Protein AF-A0A2H1W2P2-F1 (afdb_monomer)

InterPro domains:
  IPR004117 Olfactory receptor, insect [PF02949] (2-72)
  IPR004117 Olfactory receptor, insect [PTHR21137] (2-79)

Secondary structure (DSSP, 8-state):
-HHHHHHHHHHHHHHHHHHHHHHTT-GGG-S-HHHHHHHHHHHHHTTS----B-SS-B-SHHHHHHHHHHHHHHHHHHHHHH-

Radius of gyration: 20.87 Å; Cα contacts (8 Å, |Δi|>4): 53; chains: 1; bounding box: 42×18×66 Å

Foldseek 3Di:
DVVQQVVQVVQQVVLVVVLVCLVPVPLVPDPDPVSVVVSVVVNVVSVPRPWDDDPPDTRHVVVVVVVVVVVVVVVVVVVVVVD

Organism: Spodoptera frugiperda (NCBI:txid7108)

Sequence (83 aa):
FFMPCYYSDLLMEKSEKFRQAIYSCGWEKQPDRRIRQIVLFMITRARIPLGITTVFYEINLDTFAEMCRQSYGILNLMNAAWE

pLDDT: mean 88.13, std 8.05, range [63.12, 96.94]

Solvent-accessible surface area (backbone atoms only — not comparable to full-atom values): 4678 Å² total; per-residue (Å²): 114,65,68,62,13,50,52,20,43,52,40,30,54,50,37,51,51,49,36,50,52,61,68,68,65,53,52,88,75,50,86,54,65,68,59,42,52,51,50,51,50,50,50,62,58,45,68,60,63,59,62,51,67,54,101,87,46,68,42,26,55,67,54,52,51,49,53,51,51,53,52,50,50,50,52,51,51,52,53,63,72,72,107

Mean predicted aligned error: 6.48 Å

Nearest PDB structures (foldseek):
  8vsu-assembly1_A  TM=7.214E-01  e=2.317E+00  Homo sapiens

Structure (mmCIF, N/CA/C/O backbone):
data_AF-A0A2H1W2P2-F1
#
_entry.id   AF-A0A2H1W2P2-F1
#
loop_
_atom_site.group_PDB
_atom_site.id
_atom_site.type_symbol
_atom_site.label_atom_id
_atom_site.label_alt_id
_atom_site.label_comp_id
_atom_site.label_asym_id
_atom_site.label_entity_id
_atom_site.label_seq_id
_atom_site.pdbx_PDB_ins_code
_atom_site.Cartn_x
_atom_site.Cartn_y
_atom_site.Cartn_z
_atom_site.occupancy
_atom_site.B_iso_or_equiv
_atom_site.auth_seq_id
_atom_site.auth_comp_id
_atom_site.auth_asym_id
_atom_site.auth_atom_id
_atom_site.pdbx_PDB_model_num
ATOM 1 N N . PHE A 1 1 ? 14.182 -2.828 -10.036 1.00 73.75 1 PHE A N 1
ATOM 2 C CA . PHE A 1 1 ? 12.985 -2.030 -9.704 1.00 73.75 1 PHE A CA 1
ATOM 3 C C . PHE A 1 1 ? 11.719 -2.859 -9.498 1.00 73.75 1 PHE A C 1
ATOM 5 O O . PHE A 1 1 ? 10.940 -2.483 -8.642 1.00 73.75 1 PHE A O 1
ATOM 12 N N . PHE A 1 2 ? 11.536 -4.010 -10.161 1.00 81.50 2 PHE A N 1
ATOM 13 C CA . PHE A 1 2 ? 10.338 -4.845 -9.966 1.00 81.50 2 PHE A CA 1
ATOM 14 C C . PHE A 1 2 ? 10.060 -5.259 -8.506 1.00 81.50 2 PHE A C 1
ATOM 16 O O . PHE A 1 2 ? 8.966 -5.023 -8.014 1.00 81.50 2 PHE A O 1
ATOM 23 N N . MET A 1 3 ? 11.046 -5.824 -7.793 1.00 86.94 3 MET A N 1
ATOM 24 C CA . MET A 1 3 ? 10.859 -6.308 -6.412 1.00 86.94 3 MET A CA 1
ATOM 25 C C . MET A 1 3 ? 10.280 -5.256 -5.443 1.00 86.94 3 MET A C 1
ATOM 27 O O . MET A 1 3 ? 9.248 -5.536 -4.838 1.00 86.94 3 MET A O 1
ATOM 31 N N . PRO A 1 4 ? 10.872 -4.055 -5.279 1.00 83.88 4 PRO A N 1
ATOM 32 C CA . PRO A 1 4 ? 10.306 -3.047 -4.382 1.00 83.88 4 PRO A CA 1
ATOM 33 C C . PRO A 1 4 ? 8.923 -2.546 -4.834 1.00 83.88 4 PRO A C 1
ATOM 35 O O . PRO A 1 4 ? 8.064 -2.358 -3.979 1.00 83.88 4 PRO A O 1
ATOM 38 N N . CYS A 1 5 ? 8.673 -2.406 -6.143 1.00 84.75 5 CYS A N 1
ATOM 39 C CA . CYS A 1 5 ? 7.350 -2.064 -6.687 1.00 84.75 5 CYS A CA 1
ATOM 40 C C . CYS A 1 5 ? 6.292 -3.116 -6.336 1.00 84.75 5 CYS A C 1
ATOM 42 O O . CYS A 1 5 ? 5.228 -2.773 -5.832 1.00 84.75 5 CYS A O 1
ATOM 44 N N . TYR A 1 6 ? 6.619 -4.396 -6.519 1.00 88.81 6 TYR A N 1
ATOM 45 C CA . TYR A 1 6 ? 5.731 -5.509 -6.197 1.00 88.81 6 TYR A CA 1
ATOM 46 C C . TYR A 1 6 ? 5.393 -5.571 -4.702 1.00 88.81 6 TYR A C 1
ATOM 48 O O . TYR A 1 6 ? 4.229 -5.706 -4.331 1.00 88.81 6 TYR A O 1
ATOM 56 N N . TYR A 1 7 ? 6.398 -5.458 -3.825 1.00 88.81 7 TYR A N 1
ATOM 57 C CA . TYR A 1 7 ? 6.160 -5.510 -2.381 1.00 88.81 7 TYR A CA 1
ATOM 58 C C . TYR A 1 7 ? 5.4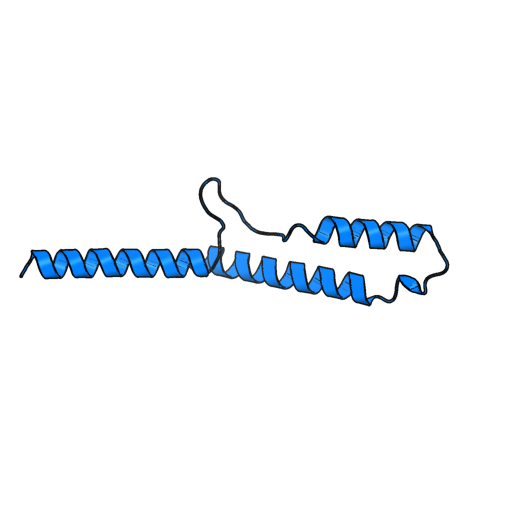15 -4.286 -1.855 1.00 88.81 7 TYR A C 1
ATOM 60 O O . TYR A 1 7 ? 4.631 -4.428 -0.920 1.00 88.81 7 TYR A O 1
ATOM 68 N N . SER A 1 8 ? 5.640 -3.108 -2.436 1.00 87.25 8 SER A N 1
ATOM 69 C CA . SER A 1 8 ? 4.903 -1.899 -2.069 1.00 87.25 8 SER A CA 1
ATOM 70 C C . SER A 1 8 ? 3.423 -2.011 -2.444 1.00 87.25 8 SER A C 1
ATOM 72 O O . SER A 1 8 ? 2.562 -1.767 -1.600 1.00 87.25 8 SER A O 1
ATOM 74 N N . ASP A 1 9 ? 3.109 -2.509 -3.643 1.00 88.38 9 ASP A N 1
ATOM 75 C CA . ASP A 1 9 ? 1.717 -2.764 -4.037 1.00 88.38 9 ASP A CA 1
ATOM 76 C C . ASP A 1 9 ? 1.055 -3.834 -3.180 1.00 88.38 9 ASP A C 1
ATOM 78 O O . ASP A 1 9 ? -0.076 -3.661 -2.723 1.00 88.38 9 ASP A O 1
ATOM 82 N N . LEU A 1 10 ? 1.773 -4.925 -2.900 1.00 90.31 10 LEU A N 1
ATOM 83 C CA . LEU A 1 10 ? 1.281 -5.959 -2.000 1.00 90.31 10 LEU A CA 1
ATOM 84 C C . LEU A 1 10 ? 1.008 -5.384 -0.604 1.00 90.31 10 LEU A C 1
ATOM 86 O O . LEU A 1 10 ? -0.003 -5.716 0.013 1.00 90.31 10 LEU A O 1
ATOM 90 N N . LEU A 1 11 ? 1.883 -4.516 -0.094 1.00 89.62 11 LEU A N 1
ATOM 91 C CA . LEU A 1 11 ? 1.690 -3.855 1.194 1.00 89.62 11 LEU A CA 1
ATOM 92 C C . LEU A 1 11 ? 0.443 -2.962 1.178 1.00 89.62 11 LEU A C 1
ATOM 94 O O . LEU A 1 11 ? -0.360 -3.026 2.112 1.00 89.62 11 LEU A O 1
ATOM 98 N N . MET A 1 12 ? 0.241 -2.201 0.103 1.00 88.62 12 MET A N 1
ATOM 99 C CA . MET A 1 12 ? -0.927 -1.343 -0.074 1.00 88.62 12 MET A CA 1
ATOM 100 C C . MET A 1 12 ? -2.226 -2.163 -0.127 1.00 88.62 12 MET A C 1
ATOM 102 O O . MET A 1 12 ? -3.184 -1.864 0.591 1.00 88.62 12 MET A O 1
ATOM 106 N N . GLU A 1 13 ? -2.230 -3.270 -0.872 1.00 90.38 13 GLU A N 1
ATOM 107 C CA . GLU A 1 13 ? -3.354 -4.209 -0.944 1.00 90.38 13 GLU A CA 1
ATOM 108 C C . GLU A 1 13 ? -3.677 -4.821 0.432 1.00 90.38 13 GLU A C 1
ATOM 110 O O . GLU A 1 13 ? -4.838 -4.907 0.846 1.00 90.38 13 GLU A O 1
ATOM 115 N N . LYS A 1 14 ? -2.651 -5.245 1.181 1.00 91.25 14 LYS A N 1
ATOM 116 C CA . LYS A 1 14 ? -2.827 -5.812 2.527 1.00 91.25 14 LYS A CA 1
ATOM 117 C C . LYS A 1 14 ? -3.312 -4.768 3.531 1.00 91.25 14 LYS A C 1
ATOM 119 O O . LYS A 1 14 ? -4.153 -5.102 4.366 1.00 91.25 14 LYS A O 1
ATOM 124 N N . SER A 1 15 ? -2.839 -3.526 3.435 1.00 89.94 15 SER A N 1
ATOM 125 C CA . SER A 1 15 ? -3.303 -2.402 4.257 1.00 89.94 15 SER A CA 1
ATOM 126 C C . SER A 1 15 ? -4.800 -2.160 4.065 1.00 89.94 15 SER A C 1
ATOM 128 O O . SER A 1 15 ? -5.539 -2.005 5.038 1.00 89.94 15 SER A O 1
ATOM 130 N N . GLU A 1 16 ? -5.274 -2.194 2.820 1.00 90.62 16 GLU A N 1
ATOM 131 C CA . GLU A 1 16 ? -6.692 -2.014 2.512 1.00 90.62 16 GLU A CA 1
ATOM 132 C C . GLU A 1 16 ? -7.543 -3.181 3.036 1.00 90.62 16 GLU A C 1
ATOM 134 O O . GLU A 1 16 ? -8.571 -2.970 3.683 1.00 90.62 16 GLU A O 1
ATOM 139 N N . LYS A 1 17 ? -7.072 -4.424 2.871 1.00 92.69 17 LYS A N 1
ATOM 140 C CA . LYS A 1 17 ? -7.725 -5.609 3.457 1.00 92.69 17 LYS A CA 1
ATOM 141 C C . LYS A 1 17 ? -7.807 -5.530 4.983 1.00 92.69 17 LYS A C 1
ATOM 143 O O . LYS A 1 17 ? -8.837 -5.870 5.560 1.00 92.69 17 LYS A O 1
ATOM 148 N N . PHE A 1 18 ? -6.751 -5.055 5.642 1.00 91.81 18 PHE A N 1
ATOM 149 C CA . PHE A 1 18 ? -6.739 -4.842 7.089 1.00 91.81 18 PHE A CA 1
ATOM 150 C C . PHE A 1 18 ? -7.779 -3.801 7.521 1.00 91.81 18 PHE A C 1
ATOM 152 O O . PHE A 1 18 ? -8.551 -4.047 8.449 1.00 91.81 18 PHE A O 1
ATOM 159 N N . ARG A 1 19 ? -7.866 -2.671 6.809 1.00 90.88 19 ARG A N 1
ATOM 160 C CA . ARG A 1 19 ? -8.879 -1.635 7.055 1.00 90.88 19 ARG A CA 1
ATOM 161 C C . ARG A 1 19 ? -10.300 -2.195 6.938 1.00 90.88 19 ARG A C 1
ATOM 163 O O . ARG A 1 19 ? -11.135 -1.927 7.803 1.00 90.88 19 ARG A O 1
ATOM 170 N N . GLN A 1 20 ? -10.567 -2.978 5.893 1.00 93.25 20 GLN A N 1
ATOM 171 C CA . GLN A 1 20 ? -11.863 -3.629 5.688 1.00 93.25 20 GLN A CA 1
ATOM 172 C C . GLN A 1 20 ? -12.180 -4.618 6.813 1.00 93.25 20 GLN A C 1
ATOM 174 O O . GLN A 1 20 ? -13.279 -4.572 7.356 1.00 93.25 20 G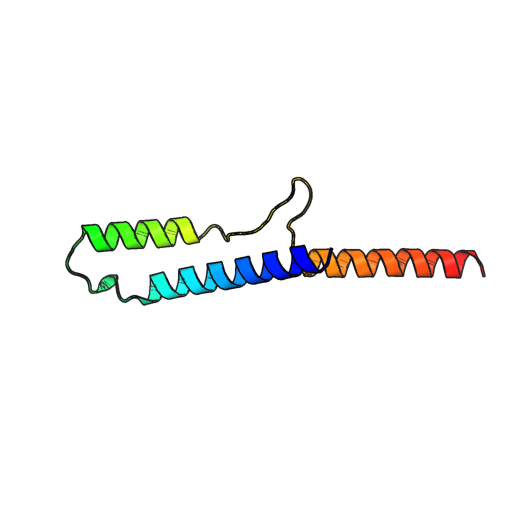LN A O 1
ATOM 179 N N . ALA A 1 21 ? -11.205 -5.434 7.224 1.00 93.69 21 ALA A N 1
ATOM 180 C CA . ALA A 1 21 ? -11.368 -6.398 8.310 1.00 93.69 21 ALA A CA 1
ATOM 181 C C . ALA A 1 21 ? -11.706 -5.726 9.653 1.00 93.69 21 ALA A C 1
ATOM 183 O O . ALA A 1 21 ? -12.594 -6.199 10.366 1.00 93.69 21 ALA A O 1
ATOM 184 N N . ILE A 1 22 ? -11.045 -4.607 9.985 1.00 93.06 22 ILE A N 1
ATOM 185 C CA . ILE A 1 22 ? -11.373 -3.821 11.185 1.00 93.06 22 ILE A CA 1
ATOM 186 C C . ILE A 1 22 ? -12.791 -3.259 11.082 1.00 93.06 22 ILE A C 1
ATOM 188 O O . ILE A 1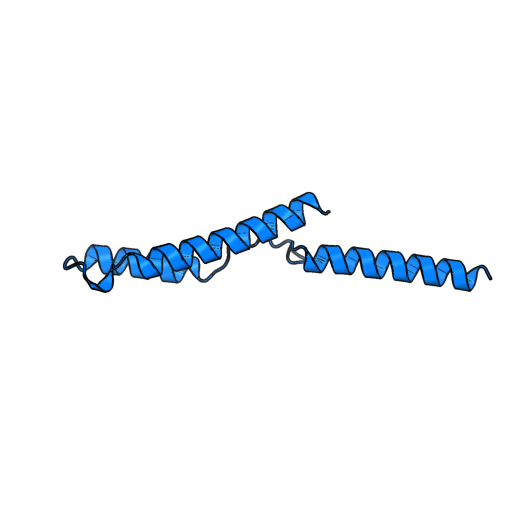 22 ? -13.546 -3.332 12.046 1.00 93.06 22 ILE A O 1
ATOM 192 N N . TYR A 1 23 ? -13.168 -2.702 9.930 1.00 91.62 23 TYR A N 1
ATOM 193 C CA . TYR A 1 23 ? -14.515 -2.165 9.747 1.00 91.62 23 TYR A CA 1
ATOM 194 C C . TYR A 1 23 ? -15.586 -3.257 9.909 1.00 91.62 23 TYR 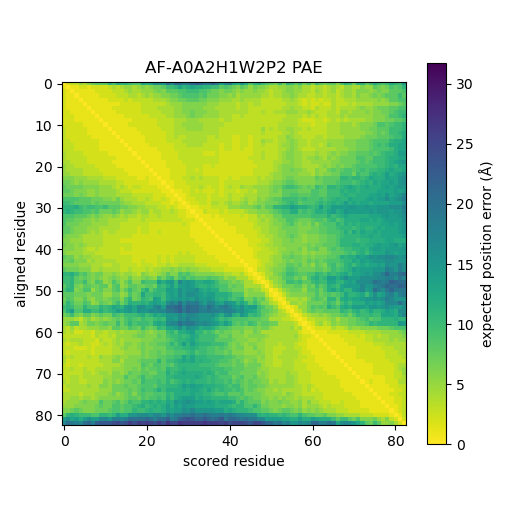A C 1
ATOM 196 O O . TYR A 1 23 ? -16.593 -3.034 10.571 1.00 91.62 23 TYR A O 1
ATOM 204 N N . SER A 1 24 ? -15.340 -4.461 9.386 1.00 94.06 24 SER A N 1
ATOM 205 C CA . SER A 1 24 ? -16.276 -5.589 9.440 1.00 94.06 24 SER A CA 1
ATOM 206 C C . SER A 1 24 ? -16.273 -6.380 10.754 1.00 94.06 24 SER A C 1
ATOM 208 O O . SER A 1 24 ? -16.961 -7.394 10.845 1.00 94.06 24 SER A O 1
ATOM 210 N N . CYS A 1 25 ? -15.515 -5.976 11.780 1.00 91.88 25 CYS A N 1
ATOM 211 C CA . CYS A 1 25 ? -15.378 -6.768 13.011 1.00 91.88 25 CYS A CA 1
ATOM 212 C C . CYS A 1 25 ? -16.604 -6.709 13.946 1.00 91.88 25 CYS A C 1
ATOM 214 O O . CYS A 1 25 ? -16.599 -7.326 15.011 1.00 91.88 25 CYS A O 1
ATOM 216 N N . GLY A 1 26 ? -17.663 -5.984 13.563 1.00 93.31 26 GLY A N 1
ATOM 217 C CA . GLY A 1 26 ? -18.903 -5.873 14.338 1.00 93.31 26 GLY A CA 1
ATOM 218 C C . GLY A 1 26 ? -18.780 -4.982 15.575 1.00 93.31 26 GLY A C 1
ATOM 219 O O . GLY A 1 26 ? -19.549 -5.132 16.530 1.00 93.31 26 GLY A O 1
ATOM 220 N N . TRP A 1 27 ? -17.814 -4.060 15.575 1.00 92.75 27 TRP A N 1
ATOM 221 C CA . TRP A 1 27 ? -17.554 -3.123 16.669 1.00 92.75 27 TRP A CA 1
ATOM 222 C C . TRP A 1 27 ? -18.776 -2.264 17.028 1.00 92.75 27 TRP A C 1
ATOM 224 O O . TRP A 1 27 ? -18.894 -1.819 18.171 1.00 92.75 27 TRP A O 1
ATOM 234 N N . GLU A 1 28 ? -19.722 -2.076 16.104 1.00 89.44 28 GLU A N 1
ATOM 235 C CA . GLU A 1 28 ? -20.962 -1.328 16.328 1.00 89.44 28 GLU A CA 1
ATOM 236 C C . GLU A 1 28 ? -21.843 -1.979 17.402 1.00 89.44 28 GLU A C 1
ATOM 238 O O . GLU A 1 28 ? -22.560 -1.289 18.130 1.00 89.44 28 GLU A O 1
ATOM 243 N N . LYS A 1 29 ? -21.770 -3.309 17.533 1.00 93.56 29 LYS A N 1
ATOM 244 C CA . LYS A 1 29 ? -22.564 -4.092 18.492 1.00 93.56 29 LYS A CA 1
ATOM 245 C C . LYS A 1 29 ? -21.920 -4.169 19.876 1.00 93.56 29 LYS A C 1
ATOM 247 O O . LYS A 1 29 ? -22.575 -4.588 20.825 1.00 93.56 29 LYS A O 1
ATOM 252 N N . GLN A 1 30 ? -20.664 -3.744 20.021 1.00 93.19 30 GLN A N 1
ATOM 253 C CA . GLN A 1 30 ? -19.939 -3.857 21.285 1.00 93.19 30 GLN A CA 1
ATOM 254 C C . GLN A 1 30 ? -20.476 -2.854 22.317 1.00 93.19 30 GLN A C 1
ATOM 256 O O . GLN A 1 30 ? -20.509 -1.674 21.992 1.00 93.19 30 GLN A O 1
ATOM 261 N N . PRO A 1 31 ? -20.879 -3.225 23.544 1.00 91.94 31 PRO A N 1
ATOM 262 C CA . PRO A 1 31 ? -21.459 -2.272 24.491 1.00 91.94 31 PRO A CA 1
ATOM 263 C C . PRO A 1 31 ? -20.413 -1.355 25.146 1.00 91.94 31 PRO A C 1
ATOM 265 O O . PRO A 1 31 ? -20.748 -0.257 25.586 1.00 91.94 31 PRO A O 1
ATOM 268 N N . ASP A 1 32 ? -19.139 -1.758 25.173 1.00 96.00 32 ASP A N 1
ATOM 269 C CA . ASP A 1 32 ? -18.057 -0.939 25.721 1.00 96.00 32 ASP A CA 1
ATOM 270 C C . ASP A 1 32 ? -17.667 0.208 24.770 1.00 96.00 32 ASP A C 1
ATOM 272 O O . ASP A 1 32 ? -17.124 0.012 23.675 1.00 96.00 32 ASP A O 1
ATOM 276 N N . ARG A 1 33 ? -17.891 1.442 25.233 1.00 94.00 33 ARG A N 1
ATOM 277 C CA . ARG A 1 33 ? -17.519 2.675 24.532 1.00 94.00 33 ARG A CA 1
ATOM 278 C C . ARG A 1 33 ? -16.015 2.786 24.271 1.00 94.00 33 ARG A C 1
ATOM 280 O O . ARG A 1 33 ? -15.639 3.342 23.240 1.00 94.00 33 ARG A O 1
ATOM 287 N N . ARG A 1 34 ? -15.157 2.281 25.162 1.00 95.06 34 ARG A N 1
ATOM 288 C CA . ARG A 1 34 ? -13.696 2.334 24.990 1.00 95.06 34 ARG A CA 1
ATOM 289 C C . ARG A 1 34 ? -13.268 1.517 23.780 1.00 95.06 34 ARG A C 1
ATOM 291 O O . ARG A 1 34 ? -12.494 1.999 22.961 1.00 95.06 34 ARG A O 1
ATOM 298 N N . ILE A 1 35 ? -13.840 0.326 23.617 1.00 93.19 35 ILE A N 1
ATOM 299 C CA . ILE A 1 35 ? -13.546 -0.548 22.476 1.00 9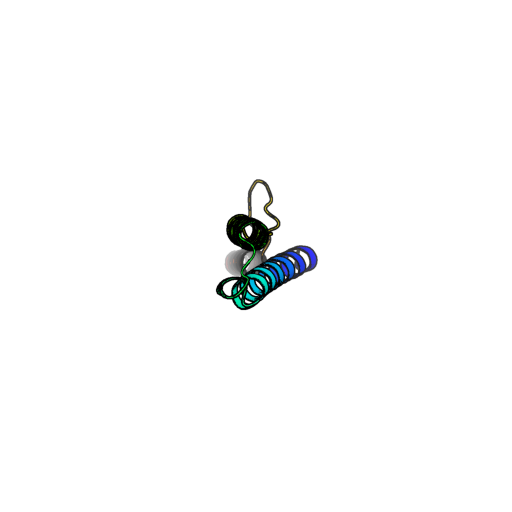3.19 35 ILE A CA 1
ATOM 300 C C . ILE A 1 35 ? -13.994 0.112 21.169 1.00 93.19 35 ILE A C 1
ATOM 302 O O . ILE A 1 35 ? -13.215 0.165 20.220 1.00 93.19 35 ILE A O 1
ATOM 306 N N . ARG A 1 36 ? -15.193 0.712 21.135 1.00 94.25 36 ARG A N 1
ATOM 307 C CA . ARG A 1 36 ? -15.652 1.475 19.959 1.00 94.25 36 ARG A CA 1
ATOM 308 C C . ARG A 1 36 ? -14.702 2.618 19.603 1.00 94.25 36 ARG A C 1
ATOM 310 O O . ARG A 1 36 ? -14.390 2.799 18.434 1.00 94.25 36 ARG A O 1
ATOM 317 N N . GLN A 1 37 ? -14.221 3.373 20.594 1.00 94.81 37 GLN A N 1
ATOM 318 C CA . GLN A 1 37 ? -13.270 4.469 20.372 1.00 94.81 37 GLN A CA 1
ATOM 319 C C . GLN A 1 37 ? -11.929 3.974 19.818 1.00 94.81 37 GLN A C 1
ATOM 321 O O . GLN A 1 37 ? -11.390 4.591 18.901 1.00 94.81 37 GLN A O 1
ATOM 326 N N . ILE A 1 38 ? -11.415 2.854 20.332 1.00 94.81 38 ILE A N 1
ATOM 327 C CA . ILE A 1 38 ? -10.175 2.236 19.844 1.00 94.81 38 ILE A CA 1
ATOM 328 C C . ILE A 1 38 ? -10.335 1.800 18.386 1.00 94.81 38 ILE A C 1
ATOM 330 O O . ILE A 1 38 ? -9.491 2.130 17.555 1.00 94.81 38 ILE A O 1
ATOM 334 N N . VAL A 1 39 ? -11.431 1.115 18.051 1.00 94.19 39 VAL A N 1
ATOM 335 C CA . VAL A 1 39 ? -11.692 0.672 16.675 1.00 94.19 39 VAL A CA 1
ATOM 336 C C . VAL A 1 39 ? -11.859 1.866 15.733 1.00 94.19 39 VAL A C 1
ATOM 338 O O . VAL A 1 39 ? -11.265 1.888 14.657 1.00 94.19 39 VAL A O 1
ATOM 341 N N . LEU A 1 40 ? -12.579 2.909 16.154 1.00 92.31 40 LEU A N 1
ATOM 342 C CA . LEU A 1 40 ? -12.737 4.134 15.369 1.00 92.31 40 LEU A CA 1
ATOM 343 C C . LEU A 1 40 ? -11.386 4.819 15.106 1.00 92.31 40 LEU A C 1
ATOM 345 O O . LEU A 1 40 ? -11.118 5.274 13.992 1.00 92.31 40 LEU A O 1
ATOM 349 N N . PHE A 1 41 ? -10.513 4.855 16.116 1.00 93.81 41 PHE A N 1
ATOM 350 C CA . PHE A 1 41 ? -9.150 5.357 15.981 1.00 93.81 41 PHE A CA 1
ATOM 351 C C . PHE A 1 41 ? -8.334 4.511 14.993 1.00 93.81 41 PHE A C 1
ATOM 353 O O . PHE A 1 41 ? -7.703 5.071 14.097 1.00 93.81 41 PHE A O 1
ATOM 360 N N . MET A 1 42 ? -8.392 3.180 15.100 1.00 92.56 42 MET A N 1
ATOM 361 C CA . MET A 1 42 ? -7.711 2.258 14.182 1.00 92.56 42 MET A CA 1
ATOM 362 C C . MET A 1 42 ? -8.172 2.448 12.732 1.00 92.56 42 MET A C 1
ATOM 364 O O . MET A 1 42 ? -7.331 2.609 11.852 1.00 92.56 42 MET A O 1
ATOM 368 N N . ILE A 1 43 ? -9.486 2.514 12.481 1.00 90.81 43 ILE A N 1
ATOM 369 C CA . ILE A 1 43 ? -10.048 2.754 11.140 1.00 90.81 43 ILE A CA 1
ATOM 370 C C . ILE A 1 43 ? -9.582 4.105 10.595 1.00 90.81 43 ILE A C 1
ATOM 372 O O . ILE A 1 43 ? -9.217 4.203 9.427 1.00 90.81 43 ILE A O 1
ATOM 376 N N . THR A 1 44 ? -9.576 5.146 11.433 1.00 90.06 44 THR A N 1
ATOM 377 C CA . THR A 1 44 ? -9.148 6.495 11.033 1.00 90.06 44 THR A CA 1
ATOM 378 C C . THR A 1 44 ? -7.673 6.518 10.637 1.00 90.06 44 THR A C 1
ATOM 380 O O . THR A 1 44 ? -7.319 7.149 9.645 1.00 90.06 44 THR A O 1
ATOM 383 N N . ARG A 1 45 ? -6.814 5.801 11.369 1.00 87.94 45 ARG A N 1
ATOM 384 C CA . ARG A 1 45 ? -5.383 5.676 11.053 1.00 87.94 45 ARG A CA 1
ATOM 385 C C . ARG A 1 45 ? -5.130 4.838 9.803 1.00 87.94 45 ARG A C 1
ATOM 387 O O . ARG A 1 45 ? -4.312 5.229 8.980 1.00 87.94 45 ARG A O 1
ATOM 394 N N . ALA A 1 46 ? -5.876 3.752 9.627 1.00 86.06 46 ALA A N 1
ATOM 395 C CA . ALA A 1 46 ? -5.771 2.864 8.472 1.00 86.06 46 ALA A CA 1
ATOM 396 C C . ALA A 1 46 ? -6.295 3.477 7.154 1.00 86.06 46 ALA A C 1
ATOM 398 O O . ALA A 1 46 ? -6.261 2.812 6.124 1.00 86.06 46 ALA A O 1
ATOM 399 N N . ARG A 1 47 ? -6.790 4.728 7.162 1.00 78.25 47 ARG A N 1
ATOM 400 C CA . ARG A 1 47 ? -7.140 5.476 5.938 1.00 78.25 47 ARG A CA 1
ATOM 401 C C . ARG A 1 47 ? -5.928 5.915 5.130 1.00 78.25 47 ARG A C 1
ATOM 403 O O . ARG A 1 47 ? -6.080 6.163 3.942 1.00 78.25 47 ARG A O 1
ATOM 410 N N . ILE A 1 48 ? -4.774 6.073 5.772 1.00 77.56 48 ILE A N 1
ATOM 411 C CA . ILE A 1 48 ? -3.530 6.370 5.070 1.00 77.56 48 ILE A CA 1
ATOM 412 C C . ILE A 1 48 ? -2.971 5.008 4.654 1.00 77.56 48 ILE A C 1
ATOM 414 O O . ILE A 1 48 ? -2.544 4.262 5.542 1.00 77.56 48 ILE A O 1
ATOM 418 N N . PRO A 1 49 ? -3.044 4.630 3.364 1.00 68.88 49 PRO A N 1
ATOM 419 C CA . PRO A 1 49 ? -2.470 3.373 2.918 1.00 68.88 49 PRO A CA 1
ATOM 420 C C . PRO A 1 49 ? -0.987 3.346 3.283 1.00 68.88 49 PRO A C 1
ATOM 422 O O . PRO A 1 49 ? -0.280 4.348 3.152 1.00 68.88 49 PRO A O 1
ATOM 425 N N . LEU A 1 50 ? -0.523 2.197 3.770 1.00 72.25 50 LEU A N 1
ATOM 426 C CA . LEU A 1 50 ? 0.895 1.950 4.008 1.00 72.25 50 LEU A CA 1
ATOM 427 C C . LEU A 1 50 ? 1.599 1.805 2.650 1.00 72.25 50 LEU A C 1
ATOM 429 O O . LEU A 1 50 ? 1.852 0.697 2.191 1.00 72.25 50 LEU A O 1
ATOM 433 N N . GLY A 1 51 ? 1.846 2.930 1.985 1.00 68.62 51 GLY A N 1
ATOM 434 C CA . GLY A 1 51 ? 2.597 3.004 0.736 1.00 68.62 51 GLY A CA 1
ATOM 435 C C . GLY A 1 51 ? 4.067 3.306 1.004 1.00 68.62 51 GLY A C 1
ATOM 436 O O . GLY A 1 51 ? 4.395 4.128 1.864 1.00 68.62 51 GLY A O 1
ATOM 437 N N . ILE A 1 52 ? 4.966 2.655 0.263 1.00 74.75 52 ILE A N 1
ATOM 438 C CA . ILE A 1 52 ? 6.375 3.047 0.250 1.00 74.75 52 ILE A CA 1
ATOM 439 C C . ILE A 1 52 ? 6.511 4.197 -0.749 1.00 74.75 52 ILE A C 1
ATOM 441 O O . ILE A 1 52 ? 6.523 3.995 -1.963 1.00 74.75 52 ILE A O 1
ATOM 445 N N . THR A 1 53 ? 6.614 5.419 -0.242 1.00 72.38 53 THR A N 1
ATOM 446 C CA . THR A 1 53 ? 6.905 6.603 -1.054 1.00 72.38 53 THR A CA 1
ATOM 447 C C . THR A 1 53 ? 8.392 6.931 -0.975 1.00 72.38 53 THR A C 1
ATOM 449 O O . THR A 1 53 ? 8.989 6.956 0.102 1.00 72.38 53 THR A O 1
ATOM 452 N N . THR A 1 54 ? 9.021 7.166 -2.127 1.00 75.25 54 THR A N 1
ATOM 453 C CA . THR A 1 54 ? 10.308 7.871 -2.180 1.00 75.25 54 THR A CA 1
ATOM 454 C C . THR A 1 54 ? 10.059 9.363 -2.408 1.00 75.25 54 THR A C 1
ATOM 456 O O . THR A 1 54 ? 8.942 9.771 -2.715 1.00 75.25 54 THR A O 1
ATOM 459 N N . VAL A 1 55 ? 11.094 10.196 -2.268 1.00 72.81 55 VAL A N 1
ATOM 460 C CA . VAL A 1 55 ? 11.002 11.668 -2.388 1.00 72.81 55 VAL A CA 1
ATOM 461 C C . VAL A 1 55 ? 10.398 12.109 -3.729 1.00 72.81 55 VAL A C 1
ATOM 463 O O . VAL A 1 55 ? 9.757 13.152 -3.799 1.00 72.81 55 VAL A O 1
ATOM 466 N N . PHE A 1 56 ? 10.586 11.313 -4.783 1.00 69.44 56 PHE A N 1
ATOM 467 C CA . PHE A 1 56 ? 10.216 11.678 -6.151 1.00 69.44 56 PHE A CA 1
ATOM 46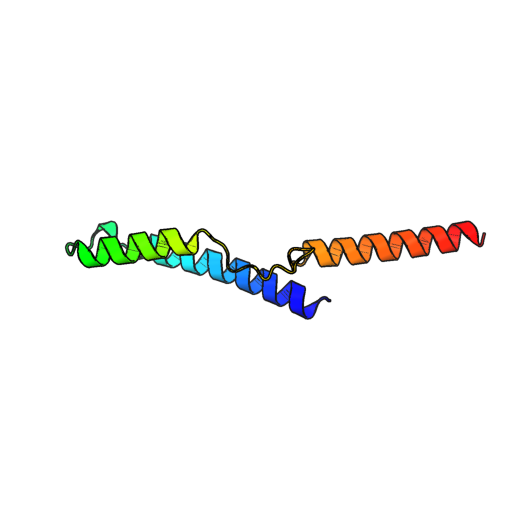8 C C . PHE A 1 56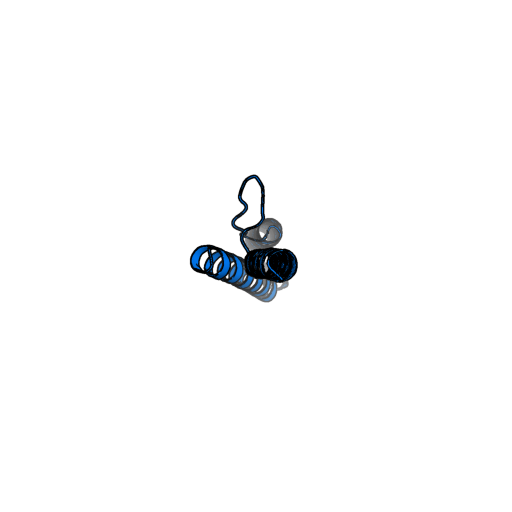 ? 9.071 10.850 -6.746 1.00 69.44 56 PHE A C 1
ATOM 470 O O . PHE A 1 56 ? 8.453 11.300 -7.704 1.00 69.44 56 PHE A O 1
ATOM 477 N N . TYR A 1 57 ? 8.792 9.659 -6.210 1.00 71.12 57 TYR A N 1
ATOM 478 C CA . TYR A 1 57 ? 7.853 8.704 -6.801 1.00 71.12 57 TYR A CA 1
ATOM 479 C C . TYR A 1 57 ? 7.191 7.836 -5.733 1.00 71.12 57 TYR A C 1
ATOM 481 O O . TYR A 1 57 ? 7.803 7.462 -4.730 1.00 71.12 57 TYR A O 1
ATOM 489 N N . GLU A 1 58 ? 5.941 7.467 -5.978 1.00 75.75 58 GLU A N 1
ATOM 490 C CA . GLU A 1 58 ? 5.304 6.376 -5.256 1.00 75.75 58 GLU A CA 1
ATOM 491 C C . GLU A 1 58 ? 5.819 5.053 -5.831 1.00 75.75 58 GLU A C 1
ATOM 493 O O . GLU A 1 58 ? 5.844 4.858 -7.046 1.00 75.75 58 GLU A O 1
ATOM 498 N N . ILE A 1 59 ? 6.312 4.156 -4.979 1.00 80.44 59 ILE A N 1
ATOM 499 C CA . ILE A 1 59 ? 6.830 2.873 -5.449 1.00 80.44 59 ILE A CA 1
ATOM 500 C C . ILE A 1 59 ? 5.623 1.957 -5.665 1.00 80.44 59 ILE A C 1
ATOM 502 O O . ILE A 1 59 ? 5.065 1.448 -4.703 1.00 80.44 59 ILE A O 1
ATOM 506 N N . ASN A 1 60 ? 5.210 1.761 -6.915 1.00 82.38 60 ASN A N 1
ATOM 507 C CA . ASN A 1 60 ? 4.132 0.848 -7.315 1.00 82.38 60 ASN A CA 1
ATOM 508 C C . ASN A 1 60 ? 4.440 0.203 -8.683 1.00 82.38 60 ASN A C 1
ATOM 510 O O . ASN A 1 60 ? 5.396 0.595 -9.369 1.00 82.38 60 ASN A O 1
ATOM 514 N N . LEU A 1 61 ? 3.683 -0.825 -9.075 1.00 86.44 61 LEU A N 1
ATOM 515 C CA . LEU A 1 61 ? 3.831 -1.515 -10.363 1.00 86.44 61 LEU A CA 1
ATOM 516 C C . LEU A 1 61 ? 3.500 -0.600 -11.540 1.00 86.44 61 LEU A C 1
ATOM 518 O O . LEU A 1 61 ? 4.108 -0.761 -12.597 1.00 86.44 61 LEU A O 1
ATOM 522 N N . ASP A 1 62 ? 2.619 0.384 -11.363 1.00 87.00 62 ASP A N 1
ATOM 523 C CA . ASP A 1 62 ? 2.315 1.378 -12.396 1.00 87.00 62 ASP A CA 1
ATOM 524 C C . ASP A 1 62 ? 3.556 2.202 -12.766 1.00 87.00 62 ASP A C 1
ATOM 526 O O . ASP A 1 62 ? 3.869 2.375 -13.946 1.00 87.00 62 ASP A O 1
ATOM 530 N N . THR A 1 63 ? 4.332 2.625 -11.767 1.00 86.44 63 THR A N 1
ATOM 531 C CA . THR A 1 63 ? 5.605 3.335 -11.958 1.00 86.44 63 THR A CA 1
ATOM 532 C C . THR A 1 63 ? 6.640 2.442 -12.639 1.00 86.44 63 THR A C 1
ATOM 534 O O . THR A 1 63 ? 7.390 2.896 -13.505 1.00 86.44 63 THR 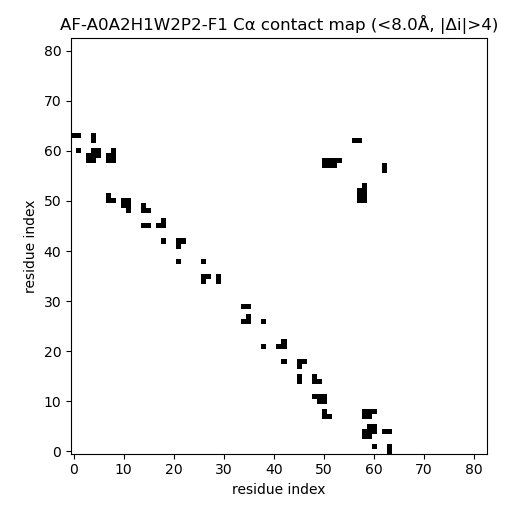A O 1
ATOM 537 N N . PHE A 1 64 ? 6.668 1.148 -12.308 1.00 88.06 64 PHE A N 1
ATOM 538 C CA . PHE A 1 64 ? 7.529 0.194 -13.008 1.00 88.06 64 PHE A CA 1
ATOM 539 C C . PHE A 1 64 ? 7.113 0.010 -14.476 1.00 88.06 64 PHE A C 1
ATOM 541 O O . PHE A 1 64 ? 7.968 0.026 -15.363 1.00 88.06 64 PHE A O 1
ATOM 548 N N . ALA A 1 65 ? 5.814 -0.118 -14.752 1.00 90.38 65 ALA A N 1
ATOM 549 C CA . ALA A 1 65 ? 5.293 -0.236 -16.109 1.00 90.38 65 ALA A CA 1
ATOM 550 C C . ALA A 1 65 ? 5.618 1.011 -16.945 1.00 90.38 65 ALA A C 1
ATOM 552 O O . ALA A 1 65 ? 6.013 0.893 -18.106 1.00 90.38 65 ALA A O 1
ATOM 553 N N . GLU A 1 66 ? 5.517 2.198 -16.346 1.00 91.12 66 GLU A N 1
ATOM 554 C CA . GLU A 1 66 ? 5.899 3.454 -16.987 1.00 91.12 66 GLU A CA 1
ATOM 555 C C . GLU A 1 66 ? 7.394 3.507 -17.316 1.00 91.12 66 GLU A C 1
ATOM 557 O O . GLU A 1 66 ? 7.767 3.830 -18.444 1.00 91.12 66 GLU A O 1
ATOM 562 N N . MET A 1 67 ? 8.254 3.082 -16.387 1.00 90.44 67 MET A N 1
ATOM 563 C CA . MET A 1 67 ? 9.694 2.966 -16.634 1.00 90.44 67 MET A CA 1
ATOM 564 C C . MET A 1 67 ? 9.994 2.048 -17.833 1.00 90.44 67 MET A C 1
ATOM 566 O O . MET A 1 67 ? 10.843 2.369 -18.672 1.00 90.44 67 MET A O 1
ATOM 570 N N . CYS A 1 68 ? 9.288 0.919 -17.956 1.00 92.94 68 CYS A N 1
ATOM 571 C CA . CYS A 1 68 ? 9.432 0.015 -19.098 1.00 92.94 68 CYS A CA 1
ATOM 572 C C . CYS A 1 68 ? 8.975 0.663 -20.414 1.00 92.94 68 CYS A C 1
ATOM 574 O O . CYS A 1 68 ? 9.680 0.547 -21.419 1.00 92.94 68 CYS A O 1
ATOM 576 N N . ARG A 1 69 ? 7.840 1.378 -20.415 1.00 95.00 69 ARG A N 1
ATOM 577 C CA . ARG A 1 69 ? 7.337 2.101 -21.598 1.00 95.00 69 ARG A CA 1
ATOM 578 C C . ARG A 1 69 ? 8.327 3.152 -22.086 1.00 95.00 69 ARG A C 1
ATOM 580 O O . ARG A 1 69 ? 8.619 3.200 -23.278 1.00 95.00 69 ARG A O 1
ATOM 587 N N . GLN A 1 70 ? 8.882 3.947 -21.175 1.00 94.31 70 GLN A N 1
ATOM 588 C CA . GLN A 1 70 ? 9.876 4.969 -21.508 1.00 94.31 70 GLN A CA 1
ATOM 589 C C . GLN A 1 70 ? 11.158 4.352 -22.070 1.00 94.31 70 GLN A C 1
ATOM 591 O O . GLN A 1 70 ? 11.665 4.808 -23.092 1.00 94.31 70 GLN A O 1
ATOM 596 N N . SER A 1 71 ? 11.639 3.267 -21.457 1.00 94.62 71 SER A N 1
ATOM 597 C CA . SER A 1 71 ? 12.820 2.539 -21.940 1.00 94.62 71 SER A CA 1
ATOM 598 C C . SER A 1 71 ? 12.620 2.027 -23.371 1.00 94.62 71 SER A C 1
ATOM 600 O O . SER A 1 71 ? 13.502 2.177 -24.215 1.00 94.62 71 SER A O 1
ATOM 602 N N . TYR A 1 72 ? 11.438 1.475 -23.667 1.00 95.44 72 TYR A N 1
ATOM 603 C CA . TYR A 1 72 ? 11.092 1.015 -25.012 1.00 95.44 72 TYR A CA 1
ATOM 604 C C . TYR A 1 72 ? 10.939 2.175 -26.007 1.00 95.44 72 TYR A C 1
ATOM 606 O O . TYR A 1 72 ? 11.381 2.073 -27.148 1.00 95.44 72 TYR A O 1
ATOM 614 N N . GLY A 1 73 ? 10.365 3.302 -25.576 1.00 96.50 73 GLY A N 1
ATOM 615 C CA . GLY A 1 73 ? 10.272 4.516 -26.388 1.00 96.50 73 GLY A CA 1
ATOM 616 C C . GLY A 1 73 ? 11.644 5.049 -26.809 1.00 96.50 73 GLY A C 1
ATOM 617 O O . GLY A 1 73 ? 11.841 5.359 -27.982 1.00 96.50 73 GLY A O 1
ATOM 618 N N . ILE A 1 74 ? 12.607 5.086 -25.881 1.00 96.25 74 ILE A N 1
ATOM 619 C CA . ILE A 1 74 ? 13.995 5.480 -26.172 1.00 96.25 74 ILE A CA 1
ATOM 620 C C . ILE A 1 74 ? 14.637 4.498 -27.155 1.00 96.25 74 ILE A C 1
ATOM 622 O O . ILE A 1 74 ? 15.249 4.933 -28.127 1.00 96.25 74 ILE A O 1
ATOM 626 N N . LEU A 1 75 ? 14.467 3.189 -26.942 1.00 95.56 75 LEU A N 1
ATOM 627 C CA . LEU A 1 75 ? 14.995 2.167 -27.849 1.00 95.56 75 LEU A CA 1
ATOM 628 C C . LEU A 1 75 ? 14.456 2.343 -29.276 1.00 95.56 75 LEU A C 1
ATOM 630 O O . LEU A 1 75 ? 15.229 2.330 -30.230 1.00 95.56 75 LEU A O 1
ATOM 634 N N . ASN A 1 76 ? 13.147 2.555 -29.427 1.00 96.75 76 ASN A N 1
ATOM 635 C CA . ASN A 1 76 ? 12.536 2.782 -30.736 1.00 96.75 76 ASN A CA 1
ATOM 636 C C . ASN A 1 76 ? 13.045 4.061 -31.397 1.00 96.75 76 ASN A C 1
ATOM 638 O O . ASN A 1 76 ? 13.315 4.053 -32.593 1.00 96.75 76 ASN A O 1
ATOM 642 N N . LEU A 1 77 ? 13.194 5.146 -30.631 1.00 96.94 77 LEU A N 1
ATOM 643 C CA . LEU A 1 77 ? 13.743 6.399 -31.142 1.00 96.94 77 LEU A CA 1
ATOM 644 C C . LEU A 1 77 ? 15.183 6.215 -31.634 1.00 96.94 77 LEU A C 1
ATOM 646 O O . LEU A 1 77 ? 15.528 6.710 -32.700 1.00 96.94 77 LEU A O 1
ATOM 650 N N . MET A 1 78 ? 16.011 5.491 -30.878 1.00 96.00 78 MET A N 1
ATOM 651 C CA . MET A 1 78 ? 17.386 5.188 -31.277 1.00 96.00 78 MET A CA 1
ATOM 652 C C . MET A 1 78 ? 17.438 4.331 -32.542 1.00 96.00 78 MET A C 1
ATOM 654 O O . MET A 1 78 ? 18.237 4.622 -33.424 1.00 96.00 78 MET A O 1
ATOM 658 N N . ASN A 1 79 ? 16.577 3.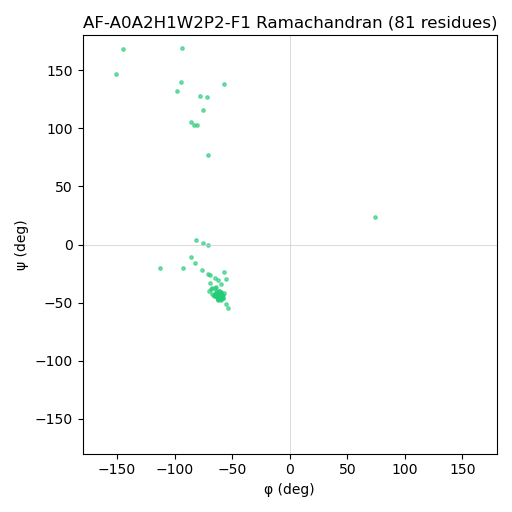317 -32.648 1.00 95.31 79 ASN A N 1
ATOM 659 C CA . ASN A 1 79 ? 16.495 2.480 -33.843 1.00 95.31 79 ASN A CA 1
ATOM 660 C C . ASN A 1 79 ? 16.061 3.298 -35.069 1.00 95.31 79 ASN A C 1
ATOM 662 O O . ASN A 1 79 ? 16.697 3.204 -36.109 1.00 95.31 79 ASN A O 1
ATOM 666 N N . ALA A 1 80 ? 15.046 4.154 -34.926 1.00 96.00 80 ALA A N 1
ATOM 667 C CA . ALA A 1 80 ? 14.561 5.011 -36.009 1.00 96.00 80 ALA A CA 1
ATOM 668 C C . ALA A 1 80 ? 15.551 6.119 -36.411 1.00 96.00 80 ALA A C 1
ATOM 670 O O . ALA A 1 80 ? 15.492 6.606 -37.530 1.00 96.00 80 ALA A O 1
ATOM 671 N N . ALA A 1 81 ? 16.430 6.553 -35.503 1.00 93.94 81 ALA A N 1
ATOM 672 C CA . ALA A 1 81 ? 17.479 7.531 -35.799 1.00 93.94 81 ALA A CA 1
ATOM 673 C C . ALA A 1 81 ? 18.728 6.905 -36.446 1.00 93.94 81 ALA A C 1
ATOM 675 O O . ALA A 1 81 ? 19.589 7.638 -36.933 1.00 93.94 81 ALA A O 1
ATOM 676 N N . TRP A 1 82 ? 18.866 5.576 -36.376 1.00 84.62 82 TRP A N 1
ATOM 677 C CA . TRP A 1 82 ? 19.967 4.825 -36.982 1.00 84.62 82 TRP A CA 1
ATOM 678 C C . TRP A 1 82 ? 19.628 4.318 -38.398 1.00 84.62 82 TRP A C 1
ATOM 680 O O . TRP A 1 82 ? 20.543 4.009 -39.163 1.00 84.62 82 TRP A O 1
ATOM 690 N N . GLU A 1 83 ? 18.341 4.235 -38.743 1.00 63.12 83 GLU A N 1
ATOM 691 C CA . GLU A 1 83 ? 17.839 4.057 -40.120 1.00 63.12 83 GLU A CA 1
ATOM 692 C C . GLU A 1 83 ? 17.928 5.356 -40.938 1.00 63.12 83 GLU A C 1
ATOM 694 O O . GLU A 1 83 ? 18.255 5.250 -42.144 1.00 63.12 83 GLU A O 1
#